Protein AF-0000000084552184 (afdb_homodimer)

Secondary structure (DSSP, 8-state):
-PPPP-EEEEE-TTS-EEEEEHHHHHHHHHH--B-TTT--B-HHHHHHHHHHHHHHHHHHHHHHHHHHH-TTEE-/-PPPP-EEEEE-TTS-EEEEEHHHHHHHHHH--B-TTT--B-HHHHHHHHHHHHHHHHHHHHHHHHHHH-TTEE-

Foldseek 3Di:
DDDQDFKDWDADPVRDIDIDGNVCLVVCQVPNDADPPPRHGPNVVSNVVSVVSVVVRVVVVVVVVVCVVVVVDDD/DDDQDFKDWDADPVRDIDIDGNVCLVVCQVPADADPPPRHGPNVVSNVVSVVSVVVRVVVVVVVVVCVVVVVDDD

Nearest PDB structures (foldseek):
  3jbo-assembly1_A0  TM=4.721E-01  e=5.847E+00  Plasmodium falciparum 3D7
  7zs5-assembly1_BX  TM=3.877E-01  e=6.686E+00  Saccharomyces cerevisiae
  6r6g-assembly1_W  TM=2.928E-01  e=7.645E+00  Oryctolagus cuniculus
  7sej-assembly1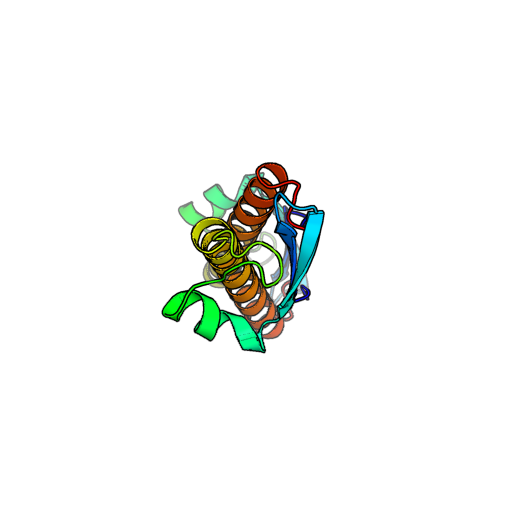_F  TM=2.656E-01  e=5.847E+00  human metapneumovirus
  7nwh-assembly1_W  TM=2.793E-01  e=9.997E+00  Oryctolagus cuniculus

Sequence (150 aa):
MYNKILSFKIACICDTEITITESNFDNIVDNGLTCPVCEYSLTFDAQEVISKLQAFNEASKELDELLEGYPQVTVMYNKILSFKIACICDTEITITESNFDNIVDNGLTCPVCEYSLTFDAQEVISKLQAFNEASKELDELLEGYPQVTV

Solvent-accessible surface area (backbone atoms only — not comparable to full-atom values): 8460 Å² total; per-residue (Å²): 121,66,80,71,76,54,51,38,33,40,49,45,98,87,68,49,72,45,80,46,43,60,90,46,46,64,54,35,70,74,73,38,41,57,41,89,83,81,60,50,77,44,32,69,64,50,44,53,50,49,54,36,48,51,47,28,38,52,28,36,50,51,36,34,53,49,42,68,74,33,73,52,44,49,114,120,66,80,71,75,54,51,38,35,40,48,45,96,86,69,49,72,44,82,45,43,60,89,47,46,65,54,34,70,74,73,40,41,57,40,90,85,82,59,49,77,44,31,70,64,51,43,53,49,50,51,35,48,50,49,26,36,51,28,35,49,53,37,35,55,49,43,68,75,34,74,54,43,48,113

pLDDT: mean 94.62, std 4.49, range [66.0, 98.12]

Organism: NCBI:txid1418104

Radius of gyration: 19.94 Å; Cα contacts (8 Å, |Δi|>4): 195; chains: 2; bounding box: 22×63×35 Å

Structure (mmCIF, N/CA/C/O backbone):
data_AF-0000000084552184-model_v1
#
loop_
_entity.id
_entity.type
_entity.pdbx_description
1 polymer 'CSL zinc finger family protein'
#
loop_
_atom_site.group_PDB
_atom_site.id
_atom_site.type_symbol
_atom_site.label_atom_id
_atom_site.label_alt_id
_atom_site.label_comp_id
_atom_site.label_asym_id
_atom_site.label_entity_id
_atom_site.label_seq_id
_atom_site.pdbx_PDB_ins_code
_atom_site.Cartn_x
_atom_site.Cartn_y
_atom_site.Cartn_z
_atom_site.occupancy
_atom_site.B_iso_or_equiv
_atom_site.auth_seq_id
_atom_site.auth_comp_id
_atom_site.auth_asym_id
_atom_site.auth_atom_id
_atom_site.pdbx_PDB_model_num
ATOM 1 N N . MET A 1 1 ? -5.551 -1.222 -9.633 1 66 1 MET A N 1
ATOM 2 C CA . MET A 1 1 ? -6.902 -1.415 -9.109 1 66 1 MET A CA 1
ATOM 3 C C . MET A 1 1 ? -7.164 -0.488 -7.926 1 66 1 MET A C 1
ATOM 5 O O . MET A 1 1 ? -8.305 -0.106 -7.672 1 66 1 MET A O 1
ATOM 9 N N . TYR A 1 2 ? -6.105 -0.065 -7.277 1 76.12 2 TYR A N 1
ATOM 10 C CA . TYR A 1 2 ? -6.324 0.727 -6.074 1 76.12 2 TYR A CA 1
ATOM 11 C C . TYR A 1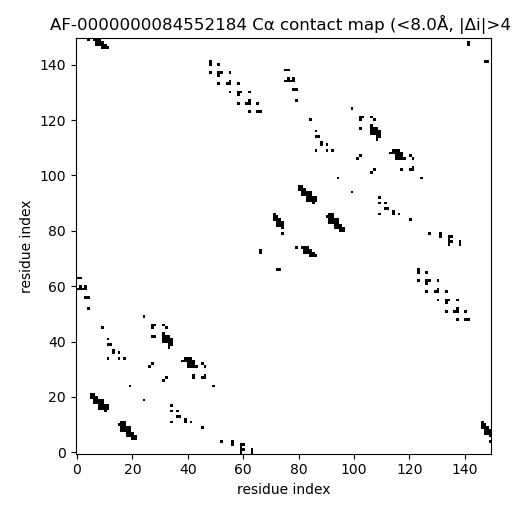 2 ? -6.176 2.215 -6.363 1 76.12 2 TYR A C 1
ATOM 13 O O . TYR A 1 2 ? -5.383 2.609 -7.223 1 76.12 2 TYR A O 1
ATOM 21 N N . ASN A 1 3 ? -7.086 2.906 -5.73 1 81.25 3 ASN A N 1
ATOM 22 C CA . ASN A 1 3 ? -7.125 4.34 -6 1 81.25 3 ASN A CA 1
ATOM 23 C C . ASN A 1 3 ? -6.086 5.094 -5.176 1 81.25 3 ASN A C 1
ATOM 25 O O . ASN A 1 3 ? -6.039 4.957 -3.953 1 81.25 3 ASN A O 1
ATOM 29 N N . LYS A 1 4 ? -5.211 5.676 -5.98 1 87.62 4 LYS A N 1
ATOM 30 C CA . LYS A 1 4 ? -4.207 6.531 -5.352 1 87.62 4 LYS A CA 1
ATOM 31 C C . LYS A 1 4 ? -4.863 7.617 -4.508 1 87.62 4 LYS A C 1
ATOM 33 O O . LYS A 1 4 ? -5.887 8.18 -4.898 1 87.62 4 LYS A O 1
ATOM 38 N N . ILE A 1 5 ? -4.262 7.918 -3.412 1 89.5 5 ILE A N 1
ATOM 39 C CA . ILE A 1 5 ? -4.68 9.047 -2.588 1 89.5 5 ILE A CA 1
ATOM 40 C C . ILE A 1 5 ? -3.844 10.273 -2.932 1 89.5 5 ILE A C 1
ATOM 42 O O . ILE A 1 5 ? -2.625 10.281 -2.736 1 89.5 5 ILE A O 1
ATOM 46 N N . LEU A 1 6 ? -4.539 11.266 -3.344 1 92.81 6 LEU A N 1
ATOM 47 C CA . LEU A 1 6 ? -3.807 12.398 -3.9 1 92.81 6 LEU A CA 1
ATOM 48 C C . LEU A 1 6 ? -3.926 13.617 -2.996 1 92.81 6 LEU A C 1
ATOM 50 O O . LEU A 1 6 ? -3.289 14.648 -3.244 1 92.81 6 LEU A O 1
ATOM 54 N N . SER A 1 7 ? -4.789 13.523 -2.01 1 94.88 7 SER A N 1
ATOM 55 C CA . SER A 1 7 ? -4.953 14.648 -1.102 1 94.88 7 SER A CA 1
ATOM 56 C C . SER A 1 7 ? -5.457 14.195 0.263 1 94.88 7 SER A C 1
ATOM 58 O O . SER A 1 7 ? -6.031 13.117 0.388 1 94.88 7 SER A O 1
ATOM 60 N N . PHE A 1 8 ? -5.223 15.023 1.229 1 96.19 8 PHE A N 1
ATOM 61 C CA . PHE A 1 8 ? -5.793 14.859 2.561 1 96.19 8 PHE A CA 1
ATOM 62 C C . PHE A 1 8 ? -6.031 16.203 3.223 1 96.19 8 PHE A C 1
ATOM 64 O O . PHE A 1 8 ? -5.555 17.234 2.734 1 96.19 8 PHE A O 1
ATOM 71 N N . LYS A 1 9 ? -6.91 16.219 4.223 1 97.25 9 LYS A N 1
ATOM 72 C CA . LYS A 1 9 ? -7.18 17.406 5.023 1 97.25 9 LYS A CA 1
ATOM 73 C C . LYS A 1 9 ? -6.688 17.219 6.457 1 97.25 9 LYS A C 1
ATOM 75 O O . LYS A 1 9 ? -6.734 16.109 7 1 97.25 9 LYS A O 1
ATOM 80 N N . ILE A 1 10 ? -6.176 18.328 7.008 1 96.81 10 ILE A N 1
ATOM 81 C CA . ILE A 1 10 ? -5.738 18.328 8.398 1 96.81 10 ILE A CA 1
ATOM 82 C C . ILE A 1 10 ? -6.355 19.531 9.125 1 96.81 10 ILE A C 1
ATOM 84 O O . ILE A 1 10 ? -6.363 20.641 8.602 1 96.81 10 ILE A O 1
ATOM 88 N N . ALA A 1 11 ? -6.918 19.203 10.25 1 97.06 11 ALA A N 1
ATOM 89 C CA . ALA A 1 11 ? -7.488 20.281 11.07 1 97.06 11 ALA A CA 1
ATOM 90 C C . ALA A 1 11 ? -6.477 20.781 12.094 1 97.06 11 ALA A C 1
ATOM 92 O O . ALA A 1 11 ? -5.801 19.984 12.75 1 97.06 11 ALA A O 1
ATOM 93 N N . CYS A 1 12 ? -6.367 22.094 12.164 1 97.38 12 CYS A N 1
ATOM 94 C CA . CYS A 1 12 ? -5.531 22.719 13.172 1 97.38 12 CYS A CA 1
ATOM 95 C C . CYS A 1 12 ? -6.254 22.812 14.508 1 97.38 12 CYS A C 1
ATOM 97 O O . CYS A 1 12 ? -7.473 22.641 14.57 1 97.38 12 CYS A O 1
ATOM 99 N N . ILE A 1 13 ? -5.555 23.094 15.586 1 95.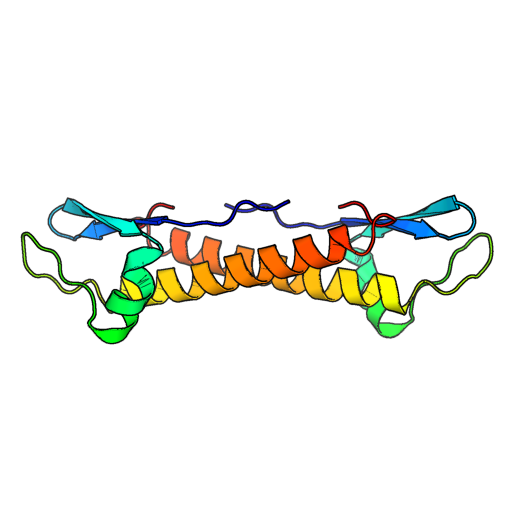44 13 ILE A N 1
ATOM 100 C CA . ILE A 1 13 ? -6.129 23.219 16.922 1 95.44 13 ILE A CA 1
ATOM 101 C C . ILE A 1 13 ? -7.066 24.422 16.953 1 95.44 13 ILE A C 1
ATOM 103 O O . ILE A 1 13 ? -7.922 24.531 17.844 1 95.44 13 ILE A O 1
ATOM 107 N N . CYS A 1 14 ? -6.934 25.438 16.047 1 97.69 14 CYS A N 1
ATOM 108 C CA . CYS A 1 14 ? -7.809 26.609 15.961 1 97.69 14 CYS A CA 1
ATOM 109 C C . CYS A 1 14 ? -9.016 26.312 15.078 1 97.69 14 CYS A C 1
ATOM 111 O O . CYS A 1 14 ? -9.719 27.25 14.664 1 97.69 14 CYS A O 1
ATOM 113 N N . ASP A 1 15 ? -9.195 25.109 14.633 1 94.81 15 ASP A N 1
ATOM 114 C CA . ASP A 1 15 ? -10.344 24.562 13.906 1 94.81 15 ASP A CA 1
ATOM 115 C C . ASP A 1 15 ? -10.258 24.906 12.414 1 94.81 15 ASP A C 1
ATOM 117 O O . ASP A 1 15 ? -11.195 24.641 11.664 1 94.81 15 ASP A O 1
ATOM 121 N N . THR A 1 16 ? -9.125 25.516 12.062 1 96.75 16 THR A N 1
ATOM 122 C CA . THR A 1 16 ? -8.922 25.75 10.633 1 96.75 16 THR A CA 1
ATOM 123 C C . THR A 1 16 ? -8.594 24.438 9.922 1 96.75 16 THR A C 1
ATOM 125 O O . THR A 1 16 ? -7.723 23.688 10.359 1 96.75 16 THR A O 1
ATOM 128 N N . GLU A 1 17 ? -9.266 24.141 8.867 1 96.75 17 GLU A N 1
ATOM 129 C CA . GLU A 1 17 ? -8.969 22.984 8.047 1 96.75 17 GLU A CA 1
ATOM 130 C C . GLU A 1 17 ? -8.078 23.359 6.863 1 96.75 17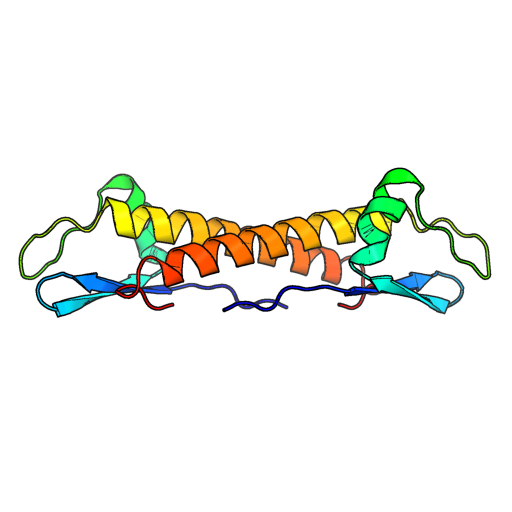 GLU A C 1
ATOM 132 O O . GLU A 1 17 ? -8.359 24.328 6.152 1 96.75 17 GLU A O 1
ATOM 137 N N . ILE A 1 18 ? -7.062 22.609 6.688 1 97.19 18 ILE A N 1
ATOM 138 C CA . ILE A 1 18 ? -6.129 22.828 5.594 1 97.19 18 ILE A CA 1
ATOM 139 C C . ILE A 1 18 ? -6.137 21.641 4.648 1 97.19 18 ILE A C 1
ATOM 141 O O . ILE A 1 18 ? -5.949 20.5 5.082 1 97.19 18 ILE A O 1
ATOM 145 N N . THR A 1 19 ? -6.387 21.891 3.383 1 97 19 THR A N 1
ATOM 146 C CA . THR A 1 19 ? -6.32 20.844 2.359 1 97 19 THR A CA 1
ATOM 147 C C . THR A 1 19 ? -4.926 20.781 1.746 1 97 19 THR A C 1
ATOM 149 O O . THR A 1 19 ? -4.418 21.781 1.238 1 97 19 THR A O 1
ATOM 152 N N . ILE A 1 20 ? -4.355 19.594 1.814 1 96.5 20 ILE A N 1
ATOM 153 C CA . ILE A 1 20 ? -3.033 19.344 1.245 1 96.5 20 ILE A CA 1
ATOM 154 C C . ILE A 1 20 ? -3.156 18.422 0.032 1 96.5 20 ILE A C 1
ATOM 156 O O . ILE A 1 20 ? -3.816 17.391 0.097 1 96.5 20 ILE A O 1
ATOM 160 N N . THR A 1 21 ? -2.543 18.812 -1.045 1 96.25 21 THR A N 1
ATOM 161 C CA . THR A 1 21 ? -2.574 18.016 -2.262 1 96.25 21 THR A CA 1
ATOM 162 C C . THR A 1 21 ? -1.185 17.469 -2.592 1 96.25 21 THR A C 1
ATOM 164 O O . THR A 1 21 ? -0.185 17.953 -2.043 1 96.25 21 THR A O 1
ATOM 167 N N . GLU A 1 22 ? -1.208 16.469 -3.535 1 94.88 22 GLU A N 1
ATOM 168 C CA . GLU A 1 22 ? 0.042 15.828 -3.936 1 94.88 22 GLU A CA 1
ATOM 169 C C . GLU A 1 22 ? 1.062 16.859 -4.41 1 94.88 22 GLU A C 1
ATOM 171 O O . GLU A 1 22 ? 2.262 16.703 -4.168 1 94.88 22 GLU A O 1
ATOM 176 N N . SER A 1 23 ? 0.546 17.891 -5.059 1 93.81 23 SER A N 1
ATOM 177 C CA . SER A 1 23 ? 1.422 18.922 -5.609 1 93.81 23 SER A CA 1
ATOM 178 C C . SER A 1 23 ? 2.154 19.672 -4.504 1 93.81 23 SER A C 1
ATOM 180 O O . SER A 1 23 ? 3.15 20.359 -4.762 1 93.81 23 SER A O 1
ATOM 182 N N . ASN A 1 24 ? 1.742 19.672 -3.256 1 95 24 ASN A N 1
ATOM 183 C CA . ASN A 1 24 ? 2.334 20.406 -2.141 1 95 24 ASN A CA 1
ATOM 184 C C . ASN A 1 24 ? 3.188 19.484 -1.263 1 95 24 ASN A C 1
ATOM 186 O O . ASN A 1 24 ? 3.828 19.953 -0.317 1 95 24 ASN A O 1
ATOM 190 N N . PHE A 1 25 ? 3.199 18.203 -1.512 1 94.94 25 PHE A N 1
ATOM 191 C CA . PHE A 1 25 ? 3.846 17.25 -0.616 1 94.94 25 PHE A CA 1
ATOM 192 C C . PHE A 1 25 ? 5.324 17.578 -0.445 1 94.94 25 PHE A C 1
ATOM 194 O O . PHE A 1 25 ? 5.797 17.766 0.679 1 94.94 25 PHE A O 1
ATOM 201 N N . ASP A 1 26 ? 5.988 17.75 -1.518 1 94.81 26 ASP A N 1
ATOM 202 C CA . ASP A 1 26 ? 7.426 18.016 -1.461 1 94.81 26 ASP A CA 1
ATOM 203 C C . ASP A 1 26 ? 7.715 19.312 -0.704 1 94.81 26 ASP A C 1
ATOM 205 O O . ASP A 1 26 ? 8.656 19.359 0.095 1 94.81 26 ASP A O 1
ATOM 209 N N . ASN A 1 27 ? 6.926 20.297 -0.996 1 97.19 27 ASN A N 1
ATOM 210 C CA . ASN A 1 27 ? 7.113 21.562 -0.316 1 97.19 27 ASN A CA 1
ATOM 211 C C . ASN A 1 27 ? 6.961 21.422 1.196 1 97.19 27 ASN A C 1
ATOM 213 O O . ASN A 1 27 ? 7.746 22 1.96 1 97.19 27 ASN A O 1
ATOM 217 N N . ILE A 1 28 ? 6.039 20.688 1.583 1 96.94 28 ILE A N 1
ATOM 218 C CA . ILE A 1 28 ? 5.777 20.5 3.006 1 96.94 28 ILE A CA 1
ATOM 219 C C . ILE A 1 28 ? 6.906 19.688 3.637 1 96.94 28 ILE A C 1
ATOM 221 O O . ILE A 1 28 ? 7.324 19.969 4.766 1 96.94 28 ILE A O 1
ATOM 225 N N . VAL A 1 29 ? 7.43 18.703 2.973 1 95.75 29 VAL A N 1
ATOM 226 C CA . VAL A 1 29 ? 8.531 17.891 3.475 1 95.75 29 VAL A CA 1
ATOM 227 C C . VAL A 1 29 ? 9.781 18.766 3.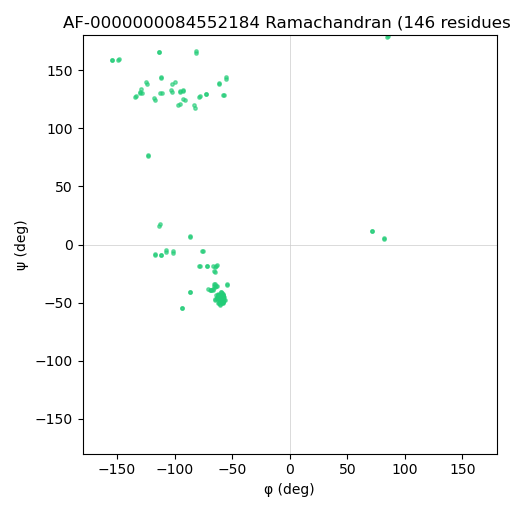648 1 95.75 29 VAL A C 1
ATOM 229 O O . VAL A 1 29 ? 10.508 18.625 4.637 1 95.75 29 VAL A O 1
ATOM 232 N N . ASP A 1 30 ? 9.922 19.703 2.756 1 95.75 30 ASP A N 1
ATOM 233 C CA . ASP A 1 30 ? 11.133 20.516 2.744 1 95.75 30 ASP A CA 1
ATOM 234 C C . ASP A 1 30 ? 11 21.719 3.682 1 95.75 30 ASP A C 1
ATOM 236 O O . ASP A 1 30 ? 11.953 22.094 4.363 1 95.75 30 ASP A O 1
ATOM 240 N N . ASN A 1 31 ? 9.797 22.359 3.691 1 97.06 31 ASN A N 1
ATOM 241 C CA . ASN A 1 31 ? 9.672 23.672 4.32 1 97.06 31 ASN A CA 1
ATOM 242 C C . ASN A 1 31 ? 8.703 23.625 5.504 1 97.06 31 ASN A C 1
ATOM 244 O O . ASN A 1 31 ? 8.578 24.609 6.234 1 97.06 31 ASN A O 1
ATOM 248 N N . GLY A 1 32 ? 8.055 22.5 5.609 1 96.94 32 GLY A N 1
ATOM 249 C CA . GLY A 1 32 ? 7.102 22.406 6.707 1 96.94 32 GLY A CA 1
ATOM 250 C C . GLY A 1 32 ? 5.738 22.984 6.363 1 96.94 32 GLY A C 1
ATOM 251 O O . GLY A 1 32 ? 5.473 23.312 5.207 1 96.94 32 GLY A O 1
ATOM 252 N N . LEU A 1 33 ? 4.859 22.906 7.305 1 97.69 33 LEU A N 1
ATOM 253 C CA . LEU A 1 33 ? 3.488 23.406 7.195 1 97.69 33 LEU A CA 1
ATOM 254 C C . LEU A 1 33 ? 3.094 24.188 8.445 1 97.69 33 LEU A C 1
ATOM 256 O O . LEU A 1 33 ? 3.258 23.703 9.562 1 97.69 33 LEU A O 1
ATOM 260 N N . THR A 1 34 ? 2.631 25.359 8.281 1 97.31 34 THR A N 1
ATOM 261 C CA . THR A 1 34 ? 2.102 26.188 9.359 1 97.31 34 THR A CA 1
ATOM 262 C C . THR A 1 34 ? 0.673 26.625 9.055 1 97.31 34 THR A C 1
ATOM 264 O O . THR A 1 34 ? 0.337 26.906 7.906 1 97.31 34 THR A O 1
ATOM 267 N N . CYS A 1 35 ? -0.156 26.578 10.109 1 98 35 CYS A N 1
ATOM 268 C CA . CYS A 1 35 ? -1.525 27.062 9.969 1 98 35 CYS A CA 1
ATOM 269 C C . CYS A 1 35 ? -1.546 28.516 9.508 1 98 35 CYS A C 1
ATOM 271 O O . CYS A 1 35 ? -0.859 29.359 10.086 1 98 35 CYS A O 1
ATOM 273 N N . PRO A 1 36 ? -2.299 28.844 8.445 1 96.62 36 PRO A N 1
ATOM 274 C CA . PRO A 1 36 ? -2.295 30.203 7.934 1 96.62 36 PRO A CA 1
ATOM 275 C C . PRO A 1 36 ? -3.035 31.188 8.852 1 96.62 36 PRO A C 1
ATOM 277 O O . PRO A 1 36 ? -2.898 32.406 8.703 1 96.62 36 PRO A O 1
ATOM 280 N N . VAL A 1 37 ? -3.848 30.703 9.711 1 97.25 37 VAL A N 1
ATOM 281 C CA . VAL A 1 37 ? -4.672 31.547 10.562 1 97.25 37 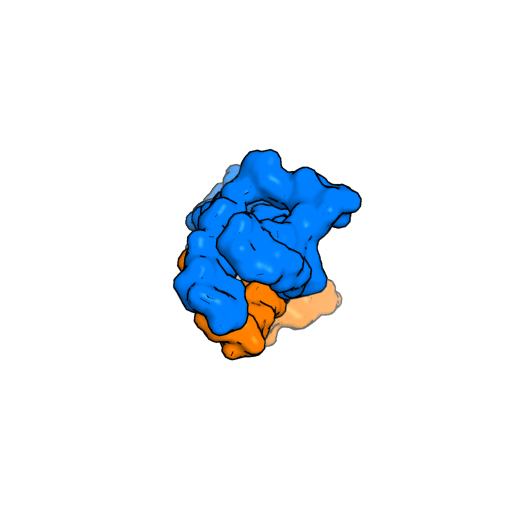VAL A CA 1
ATOM 282 C C . VAL A 1 37 ? -3.953 31.781 11.891 1 97.25 37 VAL A C 1
ATOM 284 O O . VAL A 1 37 ? -3.688 32.938 12.258 1 97.25 37 VAL A O 1
ATOM 287 N N . CYS A 1 38 ? -3.512 30.797 12.672 1 98.12 38 CYS A N 1
ATOM 288 C CA . CYS A 1 38 ? -2.949 30.938 14.008 1 98.12 38 CYS A CA 1
ATOM 289 C C . CYS A 1 38 ? -1.445 30.688 14 1 98.12 38 CYS A C 1
ATOM 291 O O . CYS A 1 38 ? -0.796 30.75 15.047 1 98.12 38 CYS A O 1
ATOM 293 N N . GLU A 1 39 ? -0.871 30.297 12.969 1 96.75 39 GLU A N 1
ATOM 294 C CA . GLU A 1 39 ? 0.559 30.125 12.734 1 96.75 39 GLU A CA 1
ATOM 295 C C . GLU A 1 39 ? 1.101 28.922 13.508 1 96.75 39 GLU A C 1
ATOM 297 O O . GLU A 1 39 ? 2.314 28.75 13.609 1 96.75 39 GLU A O 1
ATOM 302 N N . TYR A 1 40 ? 0.182 28.094 14.055 1 97.25 40 TYR A N 1
ATOM 303 C CA . TYR A 1 40 ? 0.588 26.844 14.703 1 97.25 40 TYR A CA 1
ATOM 304 C C . TYR A 1 40 ? 1.276 25.906 13.719 1 97.25 40 TYR A C 1
ATOM 306 O O . TYR A 1 40 ? 0.827 25.766 12.578 1 97.25 40 TYR A O 1
ATOM 314 N N . SER A 1 41 ? 2.365 25.281 14.203 1 97.81 41 SER A N 1
ATOM 315 C CA . SER A 1 41 ? 3.076 24.344 13.328 1 97.81 41 SER A CA 1
ATOM 316 C C . SER A 1 41 ? 2.35 23.016 13.234 1 97.81 41 SER A C 1
ATOM 318 O O . SER A 1 41 ? 2.049 22.391 14.25 1 97.81 41 SER A O 1
ATOM 320 N N . LEU A 1 42 ? 2.113 22.594 11.977 1 97 42 LEU A N 1
ATOM 321 C CA . LEU A 1 42 ? 1.521 21.297 11.688 1 97 42 LEU A CA 1
ATOM 322 C C . LEU A 1 42 ? 2.516 20.391 10.969 1 97 42 LEU A C 1
ATOM 324 O O . LEU A 1 42 ? 2.125 19.406 10.344 1 97 42 LEU A O 1
ATOM 328 N N . THR A 1 43 ? 3.785 20.719 11 1 96.69 43 THR A N 1
ATOM 329 C CA . THR A 1 43 ? 4.832 20.125 10.18 1 96.69 43 THR A CA 1
ATOM 330 C C . THR A 1 43 ? 4.961 18.625 10.484 1 96.69 43 THR A C 1
ATOM 332 O O . THR A 1 43 ? 4.91 17.797 9.57 1 96.69 43 THR A O 1
ATOM 335 N N . PHE A 1 44 ? 5.07 18.219 11.703 1 94.88 44 PHE A N 1
ATOM 336 C CA . PHE A 1 44 ? 5.328 16.828 12.078 1 94.88 44 PHE A CA 1
ATOM 337 C C . PHE A 1 44 ? 4.16 15.938 11.68 1 94.88 44 PHE A C 1
ATOM 339 O O . PHE A 1 44 ? 4.359 14.891 11.07 1 94.88 44 PHE A O 1
ATOM 346 N N . ASP A 1 45 ? 2.926 16.328 11.984 1 93.75 45 ASP A N 1
ATOM 347 C CA . ASP A 1 45 ? 1.73 15.578 11.633 1 93.75 45 ASP A CA 1
ATOM 348 C C . ASP A 1 45 ? 1.608 15.414 10.117 1 93.75 45 ASP A C 1
ATOM 350 O O . ASP A 1 45 ? 1.373 14.305 9.625 1 93.75 45 ASP A O 1
ATOM 354 N N . ALA A 1 46 ? 1.781 16.516 9.445 1 95.88 46 ALA A N 1
ATOM 355 C CA . ALA A 1 46 ? 1.643 16.5 7.988 1 95.88 46 ALA A CA 1
ATOM 356 C C . ALA A 1 46 ? 2.68 15.586 7.348 1 95.88 46 ALA A C 1
ATOM 358 O O . ALA A 1 46 ? 2.359 14.812 6.445 1 95.88 46 ALA A O 1
ATOM 359 N N . GLN A 1 47 ? 3.887 15.664 7.816 1 96.38 47 GLN A N 1
ATOM 360 C CA . GLN A 1 47 ? 4.957 14.867 7.23 1 96.38 47 GLN A CA 1
ATOM 361 C C . GLN A 1 47 ? 4.73 13.375 7.48 1 96.38 47 GLN A C 1
ATOM 363 O O . GLN A 1 47 ? 5.012 12.547 6.613 1 96.38 47 GLN A O 1
ATOM 368 N N . GLU A 1 48 ? 4.25 13.078 8.656 1 96.31 48 GLU A N 1
ATOM 369 C CA . GLU A 1 48 ? 3.947 11.688 8.961 1 96.31 48 GLU A CA 1
ATOM 370 C C . GLU A 1 48 ? 2.854 11.141 8.047 1 96.31 48 GLU A C 1
ATOM 372 O O . GLU A 1 48 ? 2.984 10.047 7.492 1 96.31 48 GLU A O 1
ATOM 377 N N . VAL A 1 49 ? 1.831 11.883 7.859 1 96.38 49 VAL A N 1
ATOM 378 C CA . VAL A 1 49 ? 0.728 11.477 6.996 1 96.38 49 VAL A CA 1
ATOM 379 C C . VAL A 1 49 ? 1.228 11.32 5.562 1 96.38 49 VAL A C 1
ATOM 381 O O . VAL A 1 49 ? 0.93 10.32 4.898 1 96.38 49 VAL A O 1
ATOM 384 N N . ILE A 1 50 ? 1.955 12.273 5.109 1 96.62 50 ILE A N 1
ATOM 385 C CA . ILE A 1 50 ? 2.48 12.25 3.75 1 96.62 50 ILE A CA 1
ATOM 386 C C . ILE A 1 50 ? 3.322 10.992 3.543 1 96.62 50 ILE A C 1
ATOM 388 O O . ILE A 1 50 ? 3.18 10.305 2.529 1 96.62 50 ILE A O 1
ATOM 392 N N . SER A 1 51 ? 4.207 10.742 4.496 1 97.12 51 SER A N 1
ATOM 393 C CA . SER A 1 51 ? 5.082 9.578 4.398 1 97.12 51 SER A CA 1
ATOM 394 C C . SER A 1 51 ? 4.273 8.289 4.25 1 97.12 51 SER A C 1
ATOM 396 O O . SER A 1 51 ? 4.559 7.469 3.375 1 97.12 51 SER A O 1
ATOM 398 N N . LYS A 1 52 ? 3.283 8.086 5.059 1 96.25 52 LYS A N 1
ATOM 399 C CA . LYS A 1 52 ? 2.477 6.871 5.008 1 96.25 52 LYS A CA 1
ATOM 400 C C . LYS A 1 52 ? 1.638 6.82 3.734 1 96.25 52 LYS A C 1
ATOM 402 O O . LYS A 1 52 ? 1.456 5.754 3.146 1 96.25 52 LYS A O 1
ATOM 407 N N . LEU A 1 53 ? 1.128 7.941 3.355 1 95.56 53 LEU A N 1
ATOM 408 C CA . LEU A 1 53 ? 0.341 8.008 2.129 1 95.56 53 LEU A CA 1
ATOM 409 C C . LEU A 1 53 ? 1.19 7.648 0.916 1 95.56 53 LEU A C 1
ATOM 411 O O . LEU A 1 53 ? 0.735 6.922 0.029 1 95.56 53 LEU A O 1
ATOM 415 N N . GLN A 1 54 ? 2.361 8.18 0.84 1 95.12 54 GLN A N 1
ATOM 416 C CA . GLN A 1 54 ? 3.256 7.883 -0.274 1 95.12 54 GLN A CA 1
ATOM 417 C C . GLN A 1 54 ? 3.623 6.398 -0.302 1 95.12 54 GLN A C 1
ATOM 419 O O . GLN A 1 54 ? 3.672 5.789 -1.37 1 95.12 54 GLN A O 1
ATOM 424 N N . ALA A 1 55 ? 3.918 5.871 0.837 1 95.69 55 ALA A N 1
ATOM 425 C CA . ALA A 1 55 ? 4.203 4.441 0.918 1 95.69 55 ALA A CA 1
ATOM 426 C C . ALA A 1 55 ? 3.027 3.615 0.408 1 95.69 55 ALA A C 1
ATOM 428 O O . ALA A 1 55 ? 3.211 2.664 -0.354 1 95.69 55 ALA A O 1
ATOM 429 N N . PHE A 1 56 ? 1.876 3.982 0.829 1 96.25 56 PHE A N 1
ATOM 430 C CA . PHE A 1 56 ? 0.66 3.311 0.384 1 96.25 56 PHE A CA 1
ATOM 431 C C . PHE A 1 56 ? 0.5 3.426 -1.127 1 96.25 56 PHE A C 1
ATOM 433 O O . PHE A 1 56 ? 0.221 2.436 -1.805 1 96.25 56 PHE A O 1
ATOM 440 N N . ASN A 1 57 ? 0.567 4.566 -1.631 1 95.62 57 ASN A N 1
ATOM 441 C CA . ASN A 1 57 ? 0.418 4.793 -3.064 1 95.62 57 ASN A CA 1
ATOM 442 C C . ASN A 1 57 ? 1.443 3.994 -3.865 1 95.62 57 ASN A C 1
ATOM 444 O O . ASN A 1 57 ? 1.122 3.441 -4.918 1 95.62 57 ASN A O 1
ATOM 448 N N . GLU A 1 58 ? 2.639 4.027 -3.432 1 96.56 58 GLU A N 1
ATOM 449 C CA . GLU A 1 58 ? 3.686 3.273 -4.117 1 96.56 58 GLU A CA 1
ATOM 450 C C . GLU A 1 58 ? 3.383 1.778 -4.117 1 96.56 58 GLU A C 1
ATOM 452 O O . GLU A 1 58 ? 3.479 1.118 -5.152 1 96.56 58 GLU A O 1
ATOM 457 N N . ALA A 1 59 ? 3.064 1.251 -2.955 1 95.94 59 ALA A N 1
ATOM 458 C CA . ALA A 1 59 ? 2.717 -0.165 -2.861 1 95.94 59 ALA A CA 1
ATOM 459 C C . ALA A 1 59 ? 1.523 -0.496 -3.754 1 95.94 59 ALA A C 1
ATOM 461 O O . ALA A 1 59 ? 1.487 -1.555 -4.387 1 95.94 59 ALA A O 1
ATOM 462 N N . SER A 1 60 ? 0.548 0.368 -3.758 1 95.12 60 SER A N 1
ATOM 463 C CA . SER A 1 60 ? -0.627 0.198 -4.605 1 95.12 60 SER A CA 1
ATOM 464 C C . SER A 1 60 ? -0.242 0.159 -6.082 1 95.12 60 SER A C 1
ATOM 466 O O . SER A 1 60 ? -0.73 -0.688 -6.832 1 95.12 60 SER A O 1
ATOM 468 N N . LYS A 1 61 ? 0.562 1.069 -6.469 1 95.31 61 LYS A N 1
ATOM 469 C CA . LYS A 1 61 ? 1.018 1.15 -7.852 1 95.31 61 LYS A CA 1
ATOM 470 C C . LYS A 1 61 ? 1.762 -0.118 -8.258 1 95.31 61 LYS A C 1
ATOM 472 O O . LYS A 1 61 ? 1.521 -0.666 -9.336 1 95.31 61 LYS A O 1
ATOM 477 N N . GLU A 1 62 ? 2.621 -0.557 -7.48 1 95.56 62 GLU A N 1
ATOM 478 C CA . GLU A 1 62 ? 3.402 -1.756 -7.766 1 95.56 62 GLU A CA 1
ATOM 479 C C . GLU A 1 62 ? 2.502 -2.98 -7.914 1 95.56 62 GLU A C 1
ATOM 481 O O . GLU A 1 62 ? 2.715 -3.811 -8.797 1 95.56 62 GLU A O 1
ATOM 486 N N . LEU A 1 63 ? 1.604 -3.117 -7.02 1 94.94 63 LEU A N 1
ATOM 487 C CA . LEU A 1 63 ? 0.669 -4.234 -7.102 1 94.94 63 LEU A CA 1
ATOM 488 C C . LEU A 1 63 ? -0.131 -4.176 -8.398 1 94.94 63 LEU A C 1
ATOM 490 O O . LEU A 1 63 ? -0.29 -5.191 -9.078 1 94.94 63 LEU A O 1
ATOM 494 N N . ASP A 1 64 ? -0.637 -3.027 -8.766 1 94.62 64 ASP A N 1
ATOM 495 C CA . ASP A 1 64 ? -1.384 -2.85 -10.008 1 94.62 64 ASP A CA 1
ATOM 496 C C . ASP A 1 64 ? -0.538 -3.242 -11.219 1 94.62 64 ASP A C 1
ATOM 498 O O . ASP A 1 64 ? -1.016 -3.934 -12.125 1 94.62 64 ASP A O 1
ATOM 502 N N . GLU A 1 65 ? 0.625 -2.729 -11.234 1 94.56 65 GLU A N 1
ATOM 503 C CA . GLU A 1 65 ? 1.527 -3.029 -12.344 1 94.56 65 GLU A CA 1
ATOM 504 C C . GLU A 1 65 ? 1.763 -4.531 -12.469 1 94.56 65 GLU A C 1
ATOM 506 O O . GLU A 1 65 ? 1.818 -5.066 -13.578 1 94.56 65 GLU A O 1
ATOM 511 N N . LEU A 1 66 ? 1.962 -5.16 -11.375 1 94.88 66 LEU A N 1
ATOM 512 C CA . LEU A 1 66 ? 2.162 -6.605 -11.375 1 94.88 66 LEU A CA 1
ATOM 513 C C . LEU A 1 66 ? 0.949 -7.32 -11.961 1 94.88 66 LEU A C 1
ATOM 515 O O . LEU A 1 66 ? 1.093 -8.188 -12.82 1 94.88 66 LEU A O 1
ATOM 519 N N . LEU A 1 67 ? -0.174 -6.961 -11.508 1 92.81 67 LEU A N 1
ATOM 520 C CA . LEU A 1 67 ? -1.402 -7.621 -11.938 1 92.81 67 LEU A CA 1
ATOM 521 C C . LEU A 1 67 ? -1.669 -7.367 -13.414 1 92.81 67 LEU A C 1
ATOM 523 O O . LEU A 1 67 ? -2.232 -8.219 -14.102 1 92.81 67 LEU A O 1
ATOM 527 N N . GLU A 1 68 ? -1.308 -6.246 -13.859 1 93.56 68 GLU A N 1
ATOM 528 C CA . GLU A 1 68 ? -1.415 -5.957 -15.289 1 93.56 68 GLU A CA 1
ATOM 529 C C . GLU A 1 68 ? -0.479 -6.844 -16.109 1 93.56 68 GLU A C 1
ATOM 531 O O . GLU A 1 68 ? -0.816 -7.25 -17.219 1 93.56 68 GLU A O 1
ATOM 536 N N . GLY A 1 69 ? 0.647 -7.09 -15.531 1 90.94 69 GLY A N 1
ATOM 537 C CA . GLY A 1 69 ? 1.642 -7.91 -16.203 1 90.94 69 GLY A CA 1
ATOM 538 C C . GLY A 1 69 ? 1.344 -9.398 -16.109 1 90.94 69 GLY A C 1
ATOM 539 O O . GLY A 1 69 ? 1.924 -10.195 -16.859 1 90.94 69 GLY A O 1
ATOM 540 N N . TYR A 1 70 ? 0.51 -9.75 -15.18 1 91.44 70 TYR A N 1
ATOM 541 C CA . TYR A 1 70 ? 0.115 -11.141 -14.969 1 91.44 70 TYR A CA 1
ATOM 542 C C . TYR A 1 70 ? -1.398 -11.297 -15.062 1 91.44 70 TYR A C 1
ATOM 544 O O . TYR A 1 70 ? -2.068 -11.523 -14.055 1 91.44 70 TYR A O 1
ATOM 552 N N . PRO A 1 71 ? -1.834 -11.281 -16.266 1 91.5 71 PRO A N 1
ATOM 553 C CA . PRO A 1 71 ? -3.289 -11.312 -16.438 1 91.5 71 PRO A CA 1
ATOM 554 C C . PRO A 1 71 ? -3.92 -12.602 -15.922 1 91.5 71 PRO A C 1
ATOM 556 O O . PRO A 1 71 ? -5.137 -12.664 -15.734 1 91.5 71 PRO A O 1
ATOM 559 N N . GLN A 1 72 ? -3.123 -13.617 -15.75 1 92.12 72 GLN A N 1
ATOM 560 C CA . GLN A 1 72 ? -3.635 -14.875 -15.227 1 92.12 72 GLN A CA 1
ATOM 561 C C . GLN A 1 72 ? -3.887 -14.781 -13.719 1 92.12 72 GLN A C 1
ATOM 563 O O . GLN A 1 72 ? -4.387 -15.727 -13.109 1 92.12 72 GLN A O 1
ATOM 568 N N . VAL A 1 73 ? -3.521 -13.703 -13.117 1 94.12 73 VAL A N 1
ATOM 569 C CA . VAL A 1 73 ? -3.715 -13.492 -11.688 1 94.12 73 VAL A CA 1
ATOM 570 C C . VAL A 1 73 ? -4.91 -12.57 -11.453 1 94.12 73 VAL A C 1
ATOM 572 O O . VAL A 1 73 ? -5.027 -11.523 -12.094 1 94.12 73 VAL A O 1
ATOM 575 N N . THR A 1 74 ? -5.848 -12.938 -10.539 1 92.5 74 THR A N 1
ATOM 576 C CA . THR A 1 74 ? -6.98 -12.102 -10.148 1 92.5 74 THR A CA 1
ATOM 577 C C . THR A 1 74 ? -7.055 -11.969 -8.625 1 92.5 74 THR A C 1
ATOM 579 O O . THR A 1 74 ? -6.879 -12.945 -7.902 1 92.5 74 THR A O 1
ATOM 582 N N . VAL A 1 75 ? -7.18 -10.75 -8.258 1 89.12 75 VAL A N 1
ATOM 583 C CA . VAL A 1 75 ? -7.266 -10.445 -6.832 1 89.12 75 VAL A CA 1
ATOM 584 C C . VAL A 1 75 ? -8.703 -10.086 -6.465 1 89.12 75 VAL A C 1
ATOM 586 O O . VAL A 1 75 ? -9.406 -9.445 -7.25 1 89.12 75 VAL A O 1
ATOM 589 N N . MET B 1 1 ? -8.906 1.857 6.734 1 70.88 1 MET B N 1
ATOM 590 C CA . MET B 1 1 ? -9.859 2.295 5.715 1 70.88 1 MET B CA 1
ATOM 591 C C . MET B 1 1 ? -9.719 1.456 4.449 1 70.88 1 MET B C 1
ATOM 593 O O . MET B 1 1 ? -10.695 1.247 3.727 1 70.88 1 MET B O 1
ATOM 597 N N . TYR B 1 2 ? -8.625 0.927 4.223 1 78.56 2 TYR B N 1
ATOM 598 C CA . TYR B 1 2 ? -8.383 0.165 3.004 1 78.56 2 TYR B CA 1
ATOM 599 C C . TYR B 1 2 ? -8.445 -1.333 3.275 1 78.56 2 TYR B C 1
ATOM 601 O O . TYR B 1 2 ? -8.047 -1.792 4.348 1 78.56 2 TYR B O 1
ATOM 609 N N . ASN B 1 3 ? -9.086 -1.975 2.338 1 82.25 3 ASN B N 1
ATOM 610 C CA . ASN B 1 3 ? -9.359 -3.389 2.568 1 82.25 3 ASN B CA 1
ATOM 611 C C . ASN B 1 3 ? -8.164 -4.262 2.209 1 82.25 3 ASN B C 1
ATOM 613 O O . ASN B 1 3 ? -7.609 -4.145 1.115 1 82.25 3 ASN B O 1
ATOM 617 N N . LYS B 1 4 ? -7.773 -4.93 3.293 1 88.12 4 LYS B N 1
ATOM 618 C CA . LYS B 1 4 ? -6.707 -5.91 3.1 1 88.12 4 LYS B CA 1
ATOM 619 C C . LYS B 1 4 ? -7.082 -6.926 2.023 1 88.12 4 LYS B C 1
ATOM 621 O O . LYS B 1 4 ? -8.242 -7.344 1.937 1 88.12 4 LYS B O 1
ATOM 626 N N . ILE B 1 5 ? -6.121 -7.332 1.287 1 89.69 5 ILE B N 1
ATOM 627 C CA . ILE B 1 5 ? -6.293 -8.422 0.331 1 89.69 5 ILE B CA 1
ATOM 628 C C . ILE B 1 5 ? -5.816 -9.734 0.952 1 89.69 5 ILE B C 1
ATOM 630 O O . ILE B 1 5 ? -4.633 -9.883 1.266 1 89.69 5 ILE B O 1
ATOM 634 N N . LEU B 1 6 ? -6.703 -10.609 1.035 1 93.12 6 LEU B N 1
ATOM 635 C CA . LEU B 1 6 ? -6.402 -11.812 1.81 1 93.12 6 LEU B CA 1
ATOM 636 C C . LEU B 1 6 ? -6.289 -13.031 0.901 1 93.12 6 LEU B C 1
ATOM 638 O O . LEU B 1 6 ? -5.938 -14.117 1.357 1 93.12 6 LEU B O 1
ATOM 642 N N . SER B 1 7 ? -6.66 -12.844 -0.354 1 94.88 7 SER B N 1
ATOM 643 C CA . SER B 1 7 ? -6.566 -13.969 -1.281 1 94.88 7 SER B CA 1
ATOM 644 C C . SER B 1 7 ? -6.41 -13.492 -2.721 1 94.88 7 SER B C 1
ATOM 646 O O . SER B 1 7 ? -6.758 -12.352 -3.039 1 94.88 7 SER B O 1
ATOM 648 N N . PHE B 1 8 ? -5.898 -14.352 -3.533 1 96.19 8 PHE B N 1
ATOM 649 C CA . PHE B 1 8 ? -5.844 -14.156 -4.977 1 96.19 8 PHE B CA 1
ATOM 650 C C . PHE B 1 8 ? -5.93 -15.484 -5.711 1 96.19 8 PHE B C 1
ATOM 652 O O . PHE B 1 8 ? -5.797 -16.547 -5.102 1 96.19 8 PHE B O 1
ATOM 659 N N . LYS B 1 9 ? -6.32 -15.422 -6.977 1 97.25 9 LYS B N 1
ATOM 660 C CA . LYS B 1 9 ? -6.355 -16.594 -7.852 1 97.25 9 LYS B CA 1
ATOM 661 C C . LYS B 1 9 ? -5.293 -16.484 -8.945 1 97.25 9 LYS B C 1
ATOM 663 O O . LYS B 1 9 ? -5 -15.391 -9.43 1 97.25 9 LYS B O 1
ATOM 668 N N . ILE B 1 10 ? -4.727 -17.641 -9.266 1 96.69 10 ILE B N 1
ATOM 669 C CA . ILE B 1 10 ? -3.754 -17.719 -10.344 1 96.69 10 ILE B CA 1
ATOM 670 C C . ILE B 1 10 ? -4.129 -18.859 -11.297 1 96.69 10 ILE B C 1
ATOM 672 O O . ILE B 1 10 ? -4.465 -19.953 -10.859 1 96.69 10 ILE B O 1
ATOM 676 N N . ALA B 1 11 ? -4.125 -18.5 -12.539 1 96.88 11 ALA B N 1
ATOM 677 C CA . ALA B 1 11 ? -4.406 -19.516 -13.562 1 96.88 11 ALA B CA 1
ATOM 678 C C . ALA B 1 11 ? -3.115 -20.141 -14.078 1 96.88 11 ALA B C 1
ATOM 680 O O . ALA B 1 11 ? -2.148 -19.422 -14.375 1 96.88 11 ALA B O 1
ATOM 681 N N . CYS B 1 12 ? -3.131 -21.453 -14.133 1 97.25 12 CYS B N 1
ATOM 682 C CA . CYS B 1 12 ? -2.016 -22.203 -14.711 1 97.25 12 CYS B CA 1
ATOM 683 C C . CYS B 1 12 ? -2.117 -22.234 -16.234 1 97.25 12 CYS B C 1
ATOM 685 O O . CYS B 1 12 ? -3.172 -21.938 -16.797 1 97.25 12 CYS B O 1
ATOM 687 N N . ILE B 1 13 ? -1.079 -22.594 -16.938 1 95.31 13 ILE B N 1
ATOM 688 C CA . ILE B 1 13 ? -1.05 -22.688 -18.391 1 95.31 13 ILE B CA 1
ATOM 689 C C . ILE B 1 13 ? -1.998 -23.781 -18.859 1 95.31 13 ILE B C 1
ATOM 691 O O . ILE B 1 13 ? -2.412 -23.812 -20.016 1 95.31 13 ILE B O 1
ATOM 695 N N . CYS B 1 14 ? -2.342 -24.797 -18 1 97.62 14 CYS B N 1
ATOM 696 C CA . CYS B 1 14 ? -3.279 -25.859 -18.328 1 97.62 14 CYS B CA 1
ATOM 697 C C . CYS B 1 14 ? -4.711 -25.438 -18.016 1 97.62 14 CYS B C 1
ATOM 699 O O . CYS B 1 14 ? -5.609 -26.281 -17.969 1 97.62 14 CYS B O 1
ATOM 701 N N . ASP B 1 15 ? -4.93 -24.203 -17.656 1 94.69 15 ASP B N 1
ATOM 702 C CA . ASP B 1 15 ? -6.215 -23.547 -17.453 1 94.69 15 ASP B CA 1
ATOM 703 C C . ASP B 1 15 ? -6.793 -23.859 -16.078 1 94.69 15 ASP B C 1
ATOM 705 O O . ASP B 1 15 ? -7.938 -23.5 -15.789 1 94.69 15 ASP B O 1
ATOM 709 N N . THR B 1 16 ? -6 -24.578 -15.297 1 96.75 16 THR B N 1
ATOM 710 C CA . THR B 1 16 ? -6.438 -24.797 -13.922 1 96.75 16 THR B CA 1
ATOM 711 C C . THR B 1 16 ? -6.309 -23.516 -13.102 1 96.75 16 THR B C 1
ATOM 713 O O . THR B 1 16 ? -5.258 -22.875 -13.109 1 96.75 16 THR B O 1
ATOM 716 N N . GLU B 1 17 ? -7.328 -23.141 -12.422 1 96.69 17 GLU B N 1
ATOM 717 C CA . GLU B 1 17 ? -7.277 -22 -11.508 1 96.69 17 GLU B CA 1
ATOM 718 C C . GLU B 1 17 ? -7.004 -22.453 -10.078 1 96.69 17 GLU B C 1
ATOM 720 O O . GLU B 1 17 ? -7.648 -23.375 -9.578 1 96.69 17 GLU B O 1
ATOM 725 N N . ILE B 1 18 ? -6.086 -21.797 -9.484 1 97 18 ILE B N 1
ATOM 726 C CA . ILE B 1 18 ? -5.723 -22.109 -8.109 1 97 18 ILE B CA 1
ATOM 727 C C . ILE B 1 18 ? -6 -20.891 -7.219 1 97 18 ILE B C 1
ATOM 729 O O . ILE B 1 18 ? -5.535 -19.781 -7.504 1 97 18 ILE B O 1
ATOM 733 N N . THR B 1 19 ? -6.773 -21.109 -6.164 1 96.88 19 THR B N 1
ATOM 734 C CA . THR B 1 19 ? -7.035 -20.062 -5.176 1 96.88 19 THR B CA 1
ATOM 735 C C . THR B 1 19 ? -6.023 -20.141 -4.035 1 96.88 19 THR B C 1
ATOM 737 O O . THR B 1 19 ? -5.875 -21.172 -3.395 1 96.88 19 THR B O 1
ATOM 740 N N . ILE B 1 20 ? -5.375 -19 -3.82 1 96.38 20 ILE B N 1
ATOM 741 C CA . ILE B 1 20 ? -4.391 -18.891 -2.748 1 96.38 20 ILE B CA 1
ATOM 742 C C . ILE B 1 20 ? -4.906 -17.938 -1.67 1 96.38 20 ILE B C 1
ATOM 744 O O . ILE B 1 20 ? -5.355 -16.828 -1.975 1 96.38 20 ILE B O 1
ATOM 748 N N . THR B 1 21 ? -4.844 -18.359 -0.461 1 96.25 21 THR B N 1
ATOM 749 C CA . THR B 1 21 ? -5.297 -17.531 0.655 1 96.25 21 THR B CA 1
ATOM 750 C C . THR B 1 21 ? -4.121 -17.141 1.547 1 96.25 21 THR B C 1
ATOM 752 O O . THR B 1 21 ? -3.041 -17.719 1.454 1 96.25 21 THR B O 1
ATOM 755 N N . GLU B 1 22 ? -4.43 -16.125 2.422 1 95 22 GLU B N 1
ATOM 756 C CA . GLU B 1 22 ? -3.402 -15.617 3.322 1 95 22 GLU B CA 1
ATOM 757 C C . GLU B 1 22 ? -2.783 -16.734 4.152 1 95 22 GLU B C 1
ATOM 759 O O . GLU B 1 22 ? -1.584 -16.719 4.438 1 95 22 GLU B O 1
ATOM 764 N N . SER B 1 23 ? -3.613 -17.703 4.492 1 93.94 23 SER B N 1
ATOM 765 C CA . SER B 1 23 ? -3.154 -18.797 5.328 1 93.94 23 SER B CA 1
ATOM 766 C C . SER B 1 23 ? -2.111 -19.656 4.605 1 93.94 23 SER B C 1
ATOM 768 O O . SER B 1 23 ? -1.388 -20.422 5.234 1 93.94 23 SER B O 1
ATOM 770 N N . ASN B 1 24 ? -1.968 -19.625 3.316 1 95.06 24 ASN B N 1
ATOM 771 C CA . ASN B 1 24 ? -1.044 -20.422 2.527 1 95.06 24 ASN B CA 1
ATOM 772 C C . ASN B 1 24 ? 0.186 -19.625 2.109 1 95.06 24 ASN B C 1
ATOM 774 O O . ASN B 1 24 ? 1.112 -20.172 1.508 1 95.06 24 ASN B O 1
ATOM 778 N N . PHE B 1 25 ? 0.229 -18.344 2.354 1 94.94 25 PHE B N 1
ATOM 779 C CA . PHE B 1 25 ? 1.283 -17.484 1.833 1 94.94 25 PHE B CA 1
ATOM 780 C C . PHE B 1 25 ? 2.654 -17.969 2.285 1 94.94 25 PHE B C 1
ATOM 782 O O . PHE B 1 25 ? 3.535 -18.219 1.459 1 94.94 25 PHE B O 1
ATOM 789 N N . ASP B 1 26 ? 2.793 -18.188 3.549 1 94.69 26 ASP B N 1
ATOM 790 C CA . ASP B 1 26 ? 4.086 -18.594 4.09 1 94.69 26 ASP B CA 1
ATOM 791 C C . ASP B 1 26 ? 4.539 -19.922 3.492 1 94.69 26 ASP B C 1
ATOM 793 O O . ASP B 1 26 ? 5.711 -20.094 3.154 1 94.69 26 ASP B O 1
ATOM 797 N N . ASN B 1 27 ? 3.604 -20.828 3.408 1 97.06 27 ASN B N 1
ATOM 798 C CA . ASN 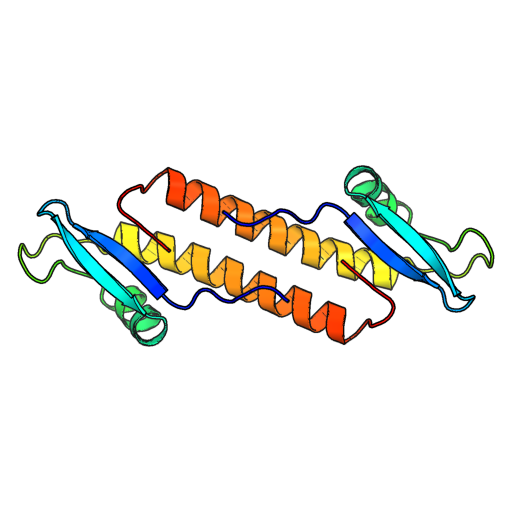B 1 27 ? 3.936 -22.125 2.836 1 97.06 27 ASN B CA 1
ATOM 799 C C . ASN B 1 27 ? 4.438 -22 1.401 1 97.06 27 ASN B C 1
ATOM 801 O O . ASN B 1 27 ? 5.41 -22.641 1.019 1 97.06 27 ASN B O 1
ATOM 805 N N . ILE B 1 28 ? 3.838 -21.172 0.675 1 96.81 28 ILE B N 1
ATOM 806 C CA . ILE B 1 28 ? 4.207 -21 -0.724 1 96.81 28 ILE B CA 1
ATOM 807 C C . ILE B 1 28 ? 5.57 -20.312 -0.812 1 96.81 28 ILE B C 1
ATOM 809 O O . ILE B 1 28 ? 6.387 -20.641 -1.672 1 96.81 28 ILE B O 1
ATOM 813 N N . VAL B 1 29 ? 5.855 -19.359 0.037 1 95.69 29 VAL B N 1
ATOM 814 C CA . VAL B 1 29 ? 7.141 -18.672 0.059 1 95.69 29 VAL B CA 1
ATOM 815 C C . VAL B 1 29 ? 8.258 -19.656 0.393 1 95.69 29 VAL B C 1
ATOM 817 O O . VAL B 1 29 ? 9.336 -19.609 -0.203 1 95.69 29 VAL B O 1
ATOM 820 N N . ASP B 1 30 ? 7.941 -20.609 1.252 1 95.69 30 ASP B N 1
ATOM 821 C CA . ASP B 1 30 ? 8.953 -21.547 1.74 1 95.69 30 ASP B CA 1
ATOM 822 C C . ASP B 1 30 ? 9.094 -22.734 0.801 1 95.69 30 ASP B C 1
ATOM 824 O O . ASP B 1 30 ? 10.203 -23.219 0.571 1 95.69 30 ASP B O 1
ATOM 828 N N . ASN B 1 31 ? 7.945 -23.25 0.277 1 97.06 31 ASN B N 1
ATOM 829 C CA . ASN B 1 31 ? 7.961 -24.547 -0.376 1 97.06 31 ASN B CA 1
ATOM 830 C C . ASN B 1 31 ? 7.582 -24.453 -1.851 1 97.06 31 ASN B C 1
ATOM 832 O O . ASN B 1 31 ? 7.676 -25.422 -2.592 1 97.06 31 ASN B O 1
ATOM 836 N N . GLY B 1 32 ? 7.152 -23.25 -2.207 1 96.88 32 GLY B N 1
ATOM 837 C CA . GLY B 1 32 ? 6.754 -23.094 -3.598 1 96.88 32 GLY B CA 1
ATOM 838 C C . GLY B 1 32 ? 5.32 -23.516 -3.861 1 96.88 32 GLY B C 1
ATOM 839 O O . GLY B 1 32 ? 4.57 -23.797 -2.926 1 96.88 32 GLY B O 1
ATOM 840 N N . LEU B 1 33 ? 4.918 -23.359 -5.074 1 97.62 33 LEU B N 1
ATOM 841 C CA . LEU B 1 33 ? 3.584 -23.719 -5.551 1 97.62 33 LEU B CA 1
ATOM 842 C C . LEU B 1 33 ? 3.66 -24.484 -6.871 1 97.62 33 LEU B C 1
ATOM 844 O O . LEU B 1 33 ? 4.324 -24.031 -7.812 1 97.62 33 LEU B O 1
ATOM 848 N N . THR B 1 34 ? 3.043 -25.594 -6.949 1 97.25 34 THR B N 1
ATOM 849 C CA . THR B 1 34 ? 2.932 -26.375 -8.18 1 97.25 34 THR B CA 1
ATOM 850 C C . THR B 1 34 ? 1.468 -26.656 -8.508 1 97.25 34 THR B C 1
ATOM 852 O O . THR B 1 34 ? 0.651 -26.875 -7.613 1 97.25 34 THR B O 1
ATOM 855 N N . CYS B 1 35 ? 1.171 -26.562 -9.805 1 97.94 35 CYS B N 1
ATOM 856 C CA . CYS B 1 35 ? -0.174 -26.891 -10.266 1 97.94 35 CYS B CA 1
ATOM 857 C C . CYS B 1 35 ? -0.54 -28.328 -9.891 1 97.94 35 CYS B C 1
ATOM 859 O O . CYS B 1 35 ? 0.23 -29.25 -10.141 1 97.94 35 CYS B O 1
ATOM 861 N N . PRO B 1 36 ? -1.719 -28.531 -9.25 1 96.56 36 PRO B N 1
ATOM 862 C CA . PRO B 1 36 ? -2.08 -29.875 -8.82 1 96.56 36 PRO B CA 1
ATOM 863 C C . PRO B 1 36 ? -2.461 -30.781 -9.992 1 96.56 36 PRO B C 1
ATOM 865 O O . PRO B 1 36 ? -2.529 -32 -9.828 1 96.56 36 PRO B O 1
ATOM 868 N N . VAL B 1 37 ? -2.768 -30.234 -11.094 1 97.25 37 VAL B N 1
ATOM 869 C CA . VAL B 1 37 ? -3.232 -31.016 -12.242 1 97.25 37 VAL B CA 1
ATOM 870 C C . VAL B 1 37 ? -2.053 -31.359 -13.148 1 97.25 37 VAL B C 1
ATOM 872 O O . VAL B 1 37 ? -1.774 -32.531 -13.398 1 97.25 37 VAL B O 1
ATOM 875 N N . CYS B 1 38 ? -1.229 -30.422 -13.648 1 98.12 38 CYS B N 1
ATOM 876 C CA . CYS B 1 38 ? -0.176 -30.672 -14.633 1 98.12 38 CYS B CA 1
ATOM 877 C C . CYS B 1 38 ? 1.201 -30.578 -13.984 1 98.12 38 CYS B C 1
ATOM 879 O O . CYS B 1 38 ? 2.221 -30.719 -14.664 1 98.12 38 CYS B O 1
ATOM 881 N N . GLU B 1 39 ? 1.338 -30.234 -12.805 1 96.56 39 GLU B N 1
ATOM 882 C CA . GLU B 1 39 ? 2.549 -30.203 -11.992 1 96.56 39 GLU B CA 1
ATOM 883 C C . GLU B 1 39 ? 3.486 -29.078 -12.438 1 96.56 39 GLU B C 1
ATOM 885 O O . GLU B 1 39 ? 4.645 -29.031 -12.016 1 96.56 39 GLU B O 1
ATOM 890 N N . TYR B 1 40 ? 2.963 -28.172 -13.305 1 97.12 40 TYR B N 1
ATOM 891 C CA . TYR B 1 40 ? 3.732 -27 -13.695 1 97.12 40 TYR B CA 1
ATOM 892 C C . TYR B 1 40 ? 4.043 -26.125 -12.484 1 97.12 40 TYR B C 1
ATOM 894 O O . TYR B 1 40 ? 3.178 -25.891 -11.633 1 97.12 40 TYR B O 1
ATOM 902 N N . SER B 1 41 ? 5.297 -25.609 -12.453 1 97.62 41 SER B N 1
ATOM 903 C CA . SER B 1 41 ? 5.668 -24.75 -11.336 1 97.62 41 SER B CA 1
ATOM 904 C C . SER B 1 41 ? 5.117 -23.344 -11.516 1 97.62 41 SER B C 1
ATOM 906 O O . SER B 1 41 ? 5.344 -22.703 -12.547 1 97.62 41 SER B O 1
ATOM 908 N N . LEU B 1 42 ? 4.41 -22.891 -10.469 1 96.81 42 LEU B N 1
ATOM 909 C CA . LEU B 1 42 ? 3.895 -21.516 -10.414 1 96.81 42 LEU B CA 1
ATOM 910 C C . LEU B 1 42 ? 4.594 -20.719 -9.32 1 96.81 42 LEU B C 1
ATOM 912 O O . LEU B 1 42 ? 4.086 -19.688 -8.891 1 96.81 42 LEU B O 1
ATOM 916 N N . THR B 1 43 ? 5.723 -21.172 -8.852 1 96.5 43 THR B N 1
ATOM 917 C CA . THR B 1 43 ? 6.395 -20.672 -7.656 1 96.5 43 THR B CA 1
ATOM 918 C C . THR B 1 43 ? 6.789 -19.203 -7.832 1 96.5 43 THR B C 1
ATOM 920 O O . THR B 1 43 ? 6.449 -18.359 -7 1 96.5 43 THR B O 1
ATOM 923 N N . PHE B 1 44 ? 7.438 -18.844 -8.891 1 94.12 44 PHE B N 1
ATOM 924 C CA . PHE B 1 44 ? 7.969 -17.5 -9.086 1 94.12 44 PHE B CA 1
ATOM 925 C C . PHE B 1 44 ? 6.844 -16.469 -9.18 1 94.12 44 PHE B C 1
ATOM 927 O O . PHE B 1 44 ? 6.875 -15.445 -8.508 1 94.12 44 PHE B O 1
ATOM 934 N N . ASP B 1 45 ? 5.805 -16.75 -9.977 1 93.19 45 ASP B N 1
ATOM 935 C CA . ASP B 1 45 ? 4.652 -15.867 -10.133 1 93.19 45 ASP B CA 1
ATOM 936 C C . ASP B 1 45 ? 3.932 -15.664 -8.797 1 93.19 45 ASP B C 1
ATOM 938 O O . ASP B 1 45 ? 3.631 -14.531 -8.414 1 93.19 45 ASP B O 1
ATOM 942 N N . ALA B 1 46 ? 3.703 -16.781 -8.141 1 95.62 46 ALA B N 1
ATOM 943 C CA . ALA B 1 46 ? 2.973 -16.719 -6.875 1 95.62 46 ALA B CA 1
ATOM 944 C C . ALA B 1 46 ? 3.74 -15.906 -5.836 1 95.62 46 ALA B C 1
ATOM 946 O O . ALA B 1 46 ? 3.154 -15.086 -5.121 1 95.62 46 ALA B O 1
ATOM 947 N N . GLN B 1 47 ? 5.008 -16.109 -5.762 1 96.19 47 GLN B N 1
ATOM 948 C CA . GLN B 1 47 ? 5.82 -15.422 -4.766 1 96.19 47 GLN B CA 1
ATOM 949 C C . GLN B 1 47 ? 5.875 -13.922 -5.047 1 96.19 47 GLN B C 1
ATOM 951 O O . GLN B 1 47 ? 5.852 -13.109 -4.117 1 96.19 47 GLN B O 1
ATOM 956 N N . GLU B 1 48 ? 5.973 -13.602 -6.305 1 96.06 48 GLU B N 1
ATOM 957 C CA . GLU B 1 48 ? 5.969 -12.188 -6.668 1 96.06 48 GLU B CA 1
ATOM 958 C C . GLU B 1 48 ? 4.656 -11.516 -6.277 1 96.06 48 GLU B C 1
ATOM 960 O O . GLU B 1 48 ? 4.656 -10.43 -5.695 1 96.06 48 GLU B O 1
ATOM 965 N N . VAL B 1 49 ? 3.574 -12.156 -6.559 1 96.19 49 VAL B N 1
ATOM 966 C CA . VAL B 1 49 ? 2.258 -11.617 -6.227 1 96.19 49 VAL B CA 1
ATOM 967 C C . VAL B 1 49 ? 2.123 -11.484 -4.711 1 96.19 49 VAL B C 1
ATOM 969 O O . VAL B 1 49 ? 1.684 -10.453 -4.211 1 96.19 49 VAL B O 1
ATOM 972 N N . ILE B 1 50 ? 2.504 -12.484 -4.016 1 96.56 50 ILE B N 1
ATOM 973 C CA . ILE B 1 50 ? 2.408 -12.492 -2.559 1 96.56 50 ILE B CA 1
ATOM 974 C C . ILE B 1 50 ? 3.215 -11.328 -1.984 1 96.56 50 ILE B C 1
ATOM 976 O O . ILE B 1 50 ? 2.738 -10.609 -1.102 1 96.56 50 ILE B O 1
ATOM 980 N N . SER B 1 51 ? 4.43 -11.188 -2.479 1 97 51 SER B N 1
ATOM 981 C CA . SER B 1 51 ? 5.297 -10.125 -1.994 1 97 51 SER B CA 1
ATOM 982 C C . SER B 1 51 ? 4.645 -8.758 -2.164 1 97 51 SER B C 1
ATOM 984 O O . SER B 1 51 ? 4.629 -7.949 -1.231 1 97 51 SER B O 1
ATOM 986 N N . LYS B 1 52 ? 4.109 -8.469 -3.311 1 96.19 52 LYS B N 1
ATOM 987 C CA . LYS B 1 52 ? 3.486 -7.18 -3.572 1 96.19 52 LYS B CA 1
ATOM 988 C C . 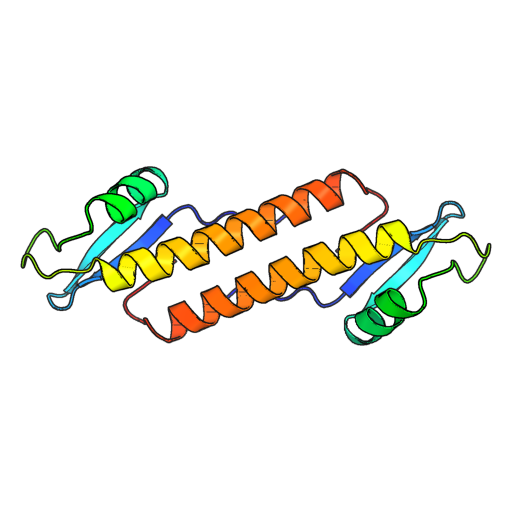LYS B 1 52 ? 2.209 -7.008 -2.758 1 96.19 52 LYS B C 1
ATOM 990 O O . LYS B 1 52 ? 1.917 -5.914 -2.27 1 96.19 52 LYS B O 1
ATOM 995 N N . LEU B 1 53 ? 1.466 -8.055 -2.648 1 95.5 53 LEU B N 1
ATOM 996 C CA . LEU B 1 53 ? 0.24 -8.016 -1.857 1 95.5 53 LEU B CA 1
ATOM 997 C C . LEU B 1 53 ? 0.547 -7.715 -0.394 1 95.5 53 LEU B C 1
ATOM 999 O O . LEU B 1 53 ? -0.151 -6.922 0.242 1 95.5 53 LEU B O 1
ATOM 1003 N N . GLN B 1 54 ? 1.532 -8.359 0.134 1 95.06 54 GLN B N 1
ATOM 1004 C CA . GLN B 1 54 ? 1.911 -8.141 1.525 1 95.06 54 GLN B CA 1
ATOM 1005 C C . GLN B 1 54 ? 2.398 -6.711 1.741 1 95.06 54 GLN B C 1
ATOM 1007 O O . GLN B 1 54 ? 2.074 -6.086 2.754 1 95.06 54 GLN B O 1
ATOM 1012 N N . ALA B 1 55 ? 3.191 -6.242 0.847 1 95.69 55 ALA B N 1
ATOM 1013 C CA . ALA B 1 55 ? 3.645 -4.855 0.925 1 95.69 55 ALA B CA 1
ATOM 1014 C C . ALA B 1 55 ? 2.461 -3.895 0.93 1 95.69 55 ALA B C 1
ATOM 1016 O O . ALA B 1 55 ? 2.42 -2.953 1.726 1 95.69 55 ALA B O 1
ATOM 1017 N N . PHE B 1 56 ? 1.543 -4.141 0.069 1 96.19 56 PHE B N 1
ATOM 1018 C CA . PHE B 1 56 ? 0.333 -3.33 -0.006 1 96.19 56 PHE B CA 1
ATOM 1019 C C . PHE B 1 56 ? -0.443 -3.393 1.303 1 96.19 56 PHE B C 1
ATOM 1021 O O . PHE B 1 56 ? -0.861 -2.361 1.833 1 96.19 56 PHE B O 1
ATOM 1028 N N . ASN B 1 57 ? -0.7 -4.523 1.765 1 95.62 57 ASN B N 1
ATOM 1029 C CA . ASN B 1 57 ? -1.45 -4.699 3.004 1 95.62 57 ASN B CA 1
ATOM 1030 C C . ASN B 1 57 ? -0.768 -4 4.176 1 95.62 57 ASN B C 1
ATOM 1032 O O . ASN B 1 57 ? -1.434 -3.393 5.016 1 95.62 57 ASN B O 1
ATOM 1036 N N . GLU B 1 58 ? 0.477 -4.176 4.266 1 96.69 58 GLU B N 1
ATOM 1037 C CA . GLU B 1 58 ? 1.221 -3.529 5.344 1 96.69 58 GLU B CA 1
ATOM 1038 C C . GLU B 1 58 ? 1.114 -2.01 5.258 1 96.69 58 GLU B C 1
ATOM 1040 O O . GLU B 1 58 ? 0.848 -1.342 6.258 1 96.69 58 GLU B O 1
ATOM 1045 N N . ALA B 1 59 ? 1.371 -1.489 4.086 1 96 59 ALA B N 1
ATOM 1046 C CA . ALA B 1 59 ? 1.254 -0.047 3.893 1 96 59 ALA B CA 1
ATOM 1047 C C . ALA B 1 59 ? -0.155 0.438 4.227 1 96 59 ALA B C 1
ATOM 1049 O O . ALA B 1 59 ? -0.327 1.509 4.812 1 96 59 ALA B O 1
ATOM 1050 N N . SER B 1 60 ? -1.141 -0.302 3.797 1 95.19 60 SER B N 1
ATOM 1051 C CA . SER B 1 60 ? -2.533 0.018 4.094 1 95.19 60 SER B CA 1
ATOM 1052 C C . SER B 1 60 ? -2.785 0.054 5.594 1 95.19 60 SER B C 1
ATOM 1054 O O . SER B 1 60 ? -3.438 0.971 6.098 1 95.19 60 SER B O 1
ATOM 1056 N N . LYS B 1 61 ? -2.33 -0.933 6.258 1 95.56 61 LYS B N 1
ATOM 1057 C CA . LYS B 1 61 ? -2.496 -1.028 7.707 1 95.56 61 LYS B CA 1
ATOM 1058 C C . LYS B 1 61 ? -1.847 0.158 8.414 1 95.56 61 LYS B C 1
ATOM 1060 O O . LYS B 1 61 ? -2.443 0.757 9.312 1 95.56 61 LYS B O 1
ATOM 1065 N N . GLU B 1 62 ? -0.691 0.479 8.055 1 95.81 62 GLU B N 1
ATOM 1066 C CA . GLU B 1 62 ? 0.039 1.586 8.664 1 95.81 62 GLU B CA 1
ATOM 1067 C C . GLU B 1 62 ? -0.691 2.91 8.461 1 95.81 62 GLU B C 1
ATOM 1069 O O . GLU B 1 62 ? -0.766 3.734 9.375 1 95.81 62 GLU B O 1
ATOM 1074 N N . LEU B 1 63 ? -1.109 3.133 7.289 1 95.19 63 LEU B N 1
ATOM 1075 C CA . LEU B 1 63 ? -1.854 4.355 7.004 1 95.19 63 LEU B CA 1
ATOM 1076 C C . LEU B 1 63 ? -3.125 4.426 7.844 1 95.19 63 LEU B C 1
ATOM 1078 O O . LEU B 1 63 ? -3.434 5.469 8.422 1 95.19 63 LEU B O 1
ATOM 1082 N N . ASP B 1 64 ? -3.869 3.344 7.934 1 94.88 64 ASP B N 1
ATOM 1083 C CA . ASP B 1 64 ? -5.082 3.285 8.742 1 94.88 64 ASP B CA 1
ATOM 1084 C C . ASP B 1 64 ? -4.781 3.605 10.203 1 94.88 64 ASP B C 1
ATOM 1086 O O . ASP B 1 64 ? -5.508 4.375 10.844 1 94.88 64 ASP B O 1
ATOM 1090 N N . GLU B 1 65 ? -3.805 2.967 10.711 1 94.94 65 GLU B N 1
ATOM 1091 C CA . GLU B 1 65 ? -3.42 3.186 12.102 1 94.94 65 GLU B CA 1
ATOM 1092 C C . GLU B 1 65 ? -3.08 4.652 12.359 1 94.94 65 GLU B C 1
ATOM 1094 O O . GLU B 1 65 ? -3.432 5.207 13.398 1 94.94 65 GLU B O 1
ATOM 1099 N N . LEU B 1 66 ? -2.369 5.223 11.461 1 95.31 66 LEU B N 1
ATOM 1100 C CA . LEU B 1 66 ? -2.018 6.633 11.586 1 95.31 66 LEU B CA 1
ATOM 1101 C C . LEU B 1 66 ? -3.268 7.504 11.625 1 95.31 66 LEU B C 1
ATOM 1103 O O . LEU B 1 66 ? -3.4 8.367 12.5 1 95.31 66 LEU B O 1
ATOM 1107 N N . LEU B 1 67 ? -4.129 7.285 10.727 1 93.44 67 LEU B N 1
ATOM 1108 C CA . LEU B 1 67 ? -5.336 8.094 10.617 1 93.44 67 LEU B CA 1
ATOM 1109 C C . LEU B 1 67 ? -6.227 7.918 11.836 1 93.44 67 LEU B C 1
ATOM 1111 O O . LEU B 1 67 ? -6.922 8.852 12.25 1 93.44 67 LEU B O 1
ATOM 1115 N N . GLU B 1 68 ? -6.227 6.773 12.367 1 94.06 68 GLU B N 1
ATOM 1116 C CA . GLU B 1 68 ? -6.957 6.535 13.609 1 94.06 68 GLU B CA 1
ATOM 1117 C C . GLU B 1 68 ? -6.352 7.332 14.766 1 94.06 68 GLU B C 1
ATOM 1119 O O . GLU B 1 68 ? -7.074 7.805 15.648 1 94.06 68 GLU B O 1
ATOM 1124 N N . GLY B 1 69 ? -5.07 7.418 14.719 1 91.56 69 GLY B N 1
ATOM 1125 C CA . GLY B 1 69 ? -4.359 8.141 15.758 1 91.56 69 GLY B CA 1
ATOM 1126 C C . GLY B 1 69 ? -4.426 9.641 15.602 1 91.56 69 GLY B C 1
ATOM 1127 O O . GLY B 1 69 ? -4.125 10.391 16.531 1 91.56 69 GLY B O 1
ATOM 1128 N N . TYR B 1 70 ? -4.762 10.086 14.406 1 91.69 70 TYR B N 1
ATOM 1129 C CA . TYR B 1 70 ? -4.875 11.5 14.094 1 91.69 70 TYR B CA 1
ATOM 1130 C C . TYR B 1 70 ? -6.266 11.836 13.555 1 91.69 70 TYR B C 1
ATOM 1132 O O . TYR B 1 70 ? -6.43 12.109 12.367 1 91.69 70 TYR B O 1
ATOM 1140 N N . PRO B 1 71 ? -7.164 11.883 14.477 1 91.56 71 PRO B N 1
ATOM 1141 C CA . PRO B 1 71 ? -8.547 12.078 14.031 1 91.56 71 PRO B CA 1
ATOM 1142 C C . PRO B 1 71 ? -8.758 13.414 13.328 1 91.56 71 PRO B C 1
ATOM 1144 O O . PRO B 1 71 ? -9.773 13.609 12.664 1 91.56 71 PRO B O 1
ATOM 1147 N N . GLN B 1 72 ? -7.832 14.352 13.508 1 92.44 72 GLN B N 1
ATOM 1148 C CA . GLN B 1 72 ? -7.938 15.641 12.844 1 92.44 72 GLN B CA 1
ATOM 1149 C C . GLN B 1 72 ? -7.559 15.531 11.367 1 92.44 72 GLN B C 1
ATOM 1151 O O . GLN B 1 72 ? -7.648 16.516 10.625 1 92.44 72 GLN B O 1
ATOM 1156 N N . VAL B 1 73 ? -7.098 14.383 10.961 1 94.25 73 VAL B N 1
ATOM 1157 C CA . VAL B 1 73 ? -6.703 14.164 9.57 1 94.25 73 VAL B CA 1
ATOM 1158 C C . VAL B 1 73 ? -7.777 13.359 8.852 1 94.25 73 VAL B C 1
ATOM 1160 O O . VAL B 1 73 ? -8.258 12.352 9.367 1 94.25 73 VAL B O 1
ATOM 1163 N N . THR B 1 74 ? -8.203 13.797 7.613 1 92.69 74 THR B N 1
ATOM 1164 C CA . THR B 1 74 ? -9.141 13.062 6.777 1 92.69 74 THR B CA 1
ATOM 1165 C C . THR B 1 74 ? -8.594 12.898 5.363 1 92.69 74 THR B C 1
ATOM 1167 O O . THR B 1 74 ? -7.996 13.828 4.812 1 92.69 74 THR B O 1
ATOM 1170 N N . VAL B 1 75 ? -8.727 11.688 4.926 1 89.38 75 VAL B N 1
ATOM 1171 C CA . VAL B 1 75 ? -8.25 11.359 3.586 1 89.38 75 VAL B CA 1
ATOM 1172 C C . VAL B 1 75 ? -9.438 11.133 2.654 1 89.38 75 VAL B C 1
ATOM 1174 O O . VAL B 1 75 ? -10.477 10.609 3.074 1 89.38 75 VAL B O 1
#